Protein AF-A0A526S7B2-F1 (afdb_monomer_lite)

Sequence (114 aa):
MIALAAKKIKPSDVTQDGSFLQYAPHEITRAMVERHPELCYDGKVWDEPYEALDYGDPAINEGTRASIRGKYASLINDAIYLARQDPSDLAASPREELVRAVMSLHLLRPDVET

Structure (mmCIF, N/CA/C/O backbone):
data_AF-A0A526S7B2-F1
#
_entry.id   AF-A0A526S7B2-F1
#
loop_
_atom_site.group_PDB
_atom_site.id
_atom_site.type_symbol
_atom_site.label_atom_id
_atom_site.label_alt_id
_atom_site.label_comp_id
_atom_site.label_asym_id
_atom_site.label_entity_id
_atom_site.label_seq_id
_atom_site.pdbx_PDB_ins_code
_atom_site.Cartn_x
_atom_site.Cartn_y
_atom_site.Cartn_z
_atom_site.occupancy
_atom_site.B_iso_or_equiv
_atom_site.auth_seq_id
_atom_site.auth_comp_id
_atom_site.auth_asym_id
_atom_site.auth_atom_id
_atom_site.pdbx_PDB_model_num
ATOM 1 N N . MET A 1 1 ? -8.082 -4.080 -32.657 1.00 41.59 1 MET A N 1
ATOM 2 C CA . MET A 1 1 ? -9.013 -4.175 -31.511 1.00 41.59 1 MET A CA 1
ATOM 3 C C . MET A 1 1 ? -9.755 -5.499 -31.595 1.00 41.59 1 MET A C 1
ATOM 5 O O . MET A 1 1 ? -10.538 -5.675 -32.518 1.00 41.59 1 MET A O 1
ATOM 9 N N . ILE A 1 2 ? -9.469 -6.447 -30.701 1.00 47.44 2 ILE A N 1
ATOM 10 C CA . ILE A 1 2 ? -10.217 -7.711 -30.622 1.00 47.44 2 ILE A CA 1
ATOM 11 C C . ILE A 1 2 ? -11.505 -7.412 -29.852 1.00 47.44 2 ILE A C 1
ATOM 13 O O . ILE A 1 2 ? -11.454 -6.936 -28.722 1.00 47.44 2 ILE A O 1
ATOM 17 N N . ALA A 1 3 ? -12.658 -7.613 -30.489 1.00 49.88 3 ALA A N 1
ATOM 18 C CA . ALA A 1 3 ? -13.949 -7.240 -29.927 1.00 49.88 3 ALA A CA 1
ATOM 19 C C . ALA A 1 3 ? -14.289 -8.116 -28.708 1.00 49.88 3 ALA A C 1
ATOM 21 O O . ALA A 1 3 ? -14.715 -9.261 -28.851 1.00 49.88 3 ALA A O 1
ATOM 22 N N . LEU A 1 4 ? -14.145 -7.551 -27.505 1.00 53.06 4 LEU A N 1
ATOM 23 C CA . LEU A 1 4 ? -14.564 -8.134 -26.218 1.00 53.06 4 LEU A CA 1
ATOM 24 C C . LEU A 1 4 ? -16.043 -8.580 -26.217 1.00 53.06 4 LEU A C 1
ATOM 26 O O . LEU A 1 4 ? -16.413 -9.509 -25.503 1.00 53.06 4 LEU A O 1
ATOM 30 N N . ALA A 1 5 ? -16.860 -7.999 -27.103 1.00 49.19 5 ALA A N 1
ATOM 31 C CA . ALA A 1 5 ? -18.244 -8.394 -27.361 1.00 49.19 5 ALA A CA 1
ATOM 32 C C . ALA A 1 5 ? -18.403 -9.862 -27.814 1.00 49.19 5 ALA A C 1
ATOM 34 O O . ALA A 1 5 ? -19.406 -10.495 -27.490 1.00 49.19 5 ALA A O 1
ATOM 35 N N . ALA A 1 6 ? -17.411 -10.443 -28.502 1.00 58.81 6 ALA A N 1
ATOM 36 C CA . ALA A 1 6 ? -17.466 -11.838 -28.948 1.00 58.81 6 ALA A CA 1
ATOM 37 C C . ALA A 1 6 ? -17.398 -12.846 -27.783 1.00 58.81 6 ALA A C 1
ATOM 39 O O . ALA A 1 6 ? -17.837 -13.985 -27.930 1.00 58.81 6 ALA A O 1
ATOM 40 N N . LYS A 1 7 ? -16.894 -12.428 -26.610 1.00 57.44 7 LYS A N 1
ATOM 41 C CA . LYS A 1 7 ? -16.786 -13.273 -25.410 1.00 57.44 7 LYS A CA 1
ATOM 42 C C . LYS A 1 7 ? -18.006 -13.205 -24.476 1.00 57.44 7 LYS A C 1
ATOM 44 O O . LYS A 1 7 ? -17.966 -13.825 -23.422 1.00 57.44 7 LYS A O 1
ATOM 49 N N . LYS A 1 8 ? -19.085 -12.488 -24.835 1.00 61.97 8 LYS A N 1
ATOM 50 C CA . LYS A 1 8 ? -20.281 -12.270 -23.979 1.00 61.97 8 LYS A CA 1
ATOM 51 C C . LYS A 1 8 ? -19.978 -11.679 -22.588 1.00 61.97 8 LYS A C 1
ATOM 53 O O . LYS A 1 8 ? -20.805 -11.787 -21.689 1.00 61.97 8 LYS A O 1
ATOM 58 N N . ILE A 1 9 ? -18.824 -11.040 -22.410 1.00 57.47 9 ILE A N 1
ATOM 59 C CA . ILE A 1 9 ? -18.472 -10.365 -21.159 1.00 57.47 9 ILE A CA 1
ATOM 60 C C . ILE A 1 9 ? -19.277 -9.065 -21.113 1.00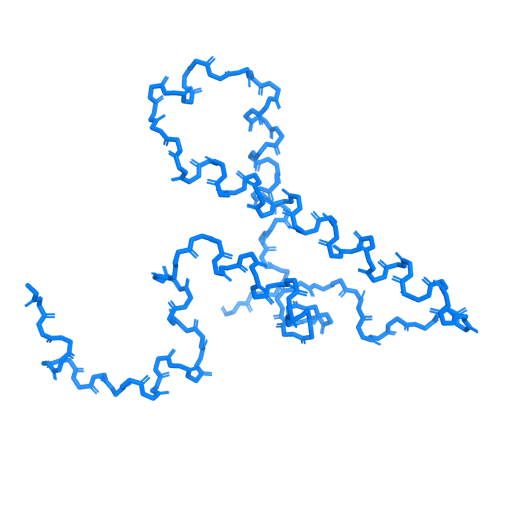 57.47 9 ILE A C 1
ATOM 62 O O . ILE A 1 9 ? -19.066 -8.181 -21.948 1.00 57.47 9 ILE A O 1
ATOM 66 N N . LYS A 1 10 ? -20.232 -8.951 -20.184 1.00 64.25 10 LYS A N 1
ATOM 67 C CA . LYS A 1 10 ? -20.928 -7.680 -19.967 1.00 64.25 10 LYS A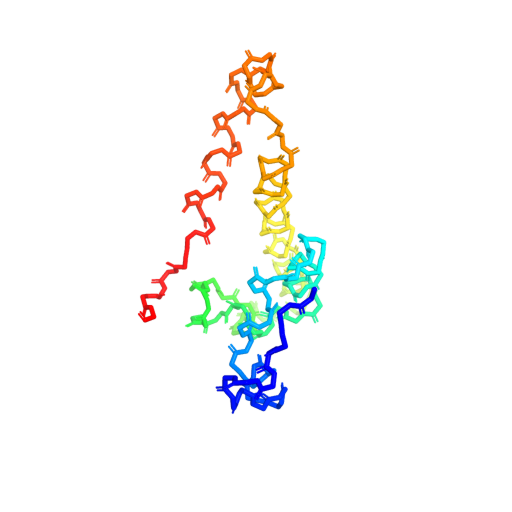 CA 1
ATOM 68 C C . LYS A 1 10 ? -19.985 -6.743 -19.207 1.00 64.25 10 LYS A C 1
ATOM 70 O O . LYS A 1 10 ? -19.396 -7.172 -18.219 1.00 64.25 10 LYS A O 1
ATOM 75 N N . PRO A 1 11 ? -19.857 -5.466 -19.608 1.00 58.88 11 PRO A N 1
ATOM 76 C CA . PRO A 1 11 ? -19.017 -4.501 -18.893 1.00 58.88 11 PRO A CA 1
ATOM 77 C C . PRO A 1 11 ? -19.357 -4.375 -17.401 1.00 58.88 11 PRO A C 1
ATOM 79 O O . PRO A 1 11 ? -18.463 -4.144 -16.597 1.00 58.88 11 PRO A O 1
ATOM 82 N N . SER A 1 12 ? -20.630 -4.584 -17.041 1.00 63.25 12 SER A N 1
ATOM 83 C CA . SER A 1 12 ? -21.118 -4.607 -15.657 1.00 63.25 12 SER A CA 1
ATOM 84 C C . SER A 1 12 ? -20.459 -5.679 -14.795 1.00 63.25 12 SER A C 1
ATOM 86 O O . SER A 1 12 ? -20.235 -5.456 -13.609 1.00 63.25 12 SER A O 1
ATOM 88 N N . ASP A 1 13 ? -20.139 -6.828 -15.384 1.00 62.81 13 ASP A N 1
ATOM 89 C CA . ASP A 1 13 ? -19.693 -8.001 -14.636 1.00 62.81 13 ASP A CA 1
ATOM 90 C C . ASP A 1 13 ? -18.217 -7.828 -14.230 1.00 62.81 13 ASP A C 1
ATOM 92 O O . ASP A 1 13 ? -17.844 -8.141 -13.109 1.00 62.81 13 ASP A O 1
ATOM 96 N N . VAL A 1 14 ? -17.411 -7.193 -15.093 1.00 55.75 14 VAL A N 1
ATOM 97 C CA . VAL A 1 14 ? -15.985 -6.864 -14.856 1.00 55.75 14 VAL A CA 1
ATOM 98 C C . VAL A 1 14 ? -15.812 -5.746 -13.816 1.00 55.75 14 VAL A C 1
ATOM 100 O O . VAL A 1 14 ? -14.774 -5.622 -13.170 1.00 55.75 14 VAL A O 1
ATOM 103 N N . THR A 1 15 ? -16.822 -4.883 -13.664 1.00 62.47 15 THR A N 1
ATOM 104 C CA . THR A 1 15 ? -16.813 -3.819 -12.649 1.00 62.47 15 THR A CA 1
ATOM 105 C C . THR A 1 15 ? -17.230 -4.302 -11.264 1.00 62.47 15 THR A C 1
ATOM 107 O O . THR A 1 15 ? -16.861 -3.667 -10.282 1.00 62.47 15 THR A O 1
ATOM 110 N N . GLN A 1 16 ? -17.993 -5.395 -11.171 1.00 64.50 16 GLN A N 1
ATOM 111 C CA . GLN A 1 16 ? -18.533 -5.882 -9.897 1.00 64.50 16 GLN A CA 1
ATOM 112 C C . GLN A 1 16 ? -17.495 -6.605 -9.040 1.00 64.50 16 GLN A C 1
ATOM 114 O O . GLN A 1 16 ? -17.524 -6.465 -7.822 1.00 64.50 16 GLN A O 1
ATOM 119 N N . ASP A 1 17 ? -16.586 -7.354 -9.660 1.00 68.69 17 ASP A N 1
ATOM 120 C CA . ASP A 1 17 ? -15.546 -8.124 -8.966 1.00 68.69 17 ASP A CA 1
ATOM 121 C C . ASP A 1 17 ? -14.192 -7.396 -8.898 1.00 68.69 17 ASP A C 1
ATOM 123 O O . ASP A 1 17 ? -13.223 -7.918 -8.354 1.00 68.69 17 ASP A O 1
ATOM 127 N N . GLY A 1 18 ? -14.107 -6.187 -9.461 1.00 68.62 18 GLY A N 1
ATOM 128 C CA . GLY A 1 18 ? -12.874 -5.405 -9.491 1.00 68.62 18 GLY A CA 1
ATOM 129 C C . GLY A 1 18 ? -11.821 -5.919 -10.478 1.00 68.62 18 GLY A C 1
ATOM 130 O O . GLY A 1 18 ? -10.727 -5.358 -10.530 1.00 68.62 18 GLY A O 1
ATOM 131 N N . SER A 1 19 ? -12.127 -6.927 -11.304 1.00 73.50 19 SER A N 1
ATOM 132 C CA . SER A 1 19 ? -11.184 -7.507 -12.275 1.00 73.50 19 SER A CA 1
ATOM 133 C C . SER A 1 19 ? -10.652 -6.488 -13.288 1.00 73.50 19 SER A C 1
ATOM 135 O O . SER A 1 19 ? -9.542 -6.642 -13.800 1.00 73.50 19 SER A O 1
ATOM 137 N N . PHE A 1 20 ? -11.375 -5.386 -13.520 1.00 75.81 20 PHE A N 1
ATOM 138 C CA . PHE A 1 20 ? -10.897 -4.267 -14.339 1.00 75.81 20 PHE A CA 1
ATOM 139 C C . PHE A 1 20 ? -9.572 -3.664 -13.838 1.00 75.81 20 PHE A C 1
ATOM 141 O O . PHE A 1 20 ? -8.806 -3.132 -14.644 1.00 75.81 20 PHE A O 1
ATOM 148 N N . LEU A 1 21 ? -9.272 -3.768 -12.537 1.00 76.31 21 LEU A N 1
ATOM 149 C CA . LEU A 1 21 ? -8.032 -3.263 -11.945 1.00 76.31 21 LEU A CA 1
ATOM 150 C C . LEU A 1 21 ? -6.789 -4.006 -12.443 1.00 76.31 21 LEU A C 1
ATOM 152 O O . LEU A 1 21 ? -5.709 -3.425 -12.453 1.00 76.31 21 LEU A O 1
ATOM 156 N N . GLN A 1 22 ? -6.933 -5.242 -12.934 1.00 76.25 22 GLN A N 1
ATOM 157 C CA . GLN A 1 22 ? -5.829 -6.001 -13.539 1.00 76.25 22 GLN A CA 1
ATOM 158 C C . GLN A 1 22 ? -5.294 -5.348 -14.820 1.00 76.25 22 GLN A C 1
ATOM 160 O O . GLN A 1 22 ? -4.154 -5.580 -15.212 1.00 76.25 22 GLN A O 1
ATOM 165 N N . TYR A 1 23 ? -6.123 -4.533 -15.473 1.00 80.25 23 TYR A N 1
ATOM 166 C CA . TYR A 1 23 ? -5.781 -3.800 -16.691 1.00 80.25 23 TYR A CA 1
ATOM 167 C C . TYR A 1 23 ? -5.689 -2.292 -16.453 1.00 80.25 23 TYR A C 1
ATOM 169 O O . TYR A 1 23 ? -5.468 -1.531 -17.398 1.00 80.25 23 TYR A O 1
ATOM 177 N N . ALA A 1 24 ? -5.906 -1.845 -15.215 1.00 81.50 24 ALA A N 1
ATOM 178 C CA . ALA A 1 24 ? -5.854 -0.437 -14.886 1.00 81.50 24 ALA A CA 1
ATOM 179 C C . ALA A 1 24 ? -4.399 0.060 -14.914 1.00 81.50 24 ALA A C 1
ATOM 181 O O . ALA A 1 24 ? -3.481 -0.682 -14.552 1.00 81.50 24 ALA A O 1
ATOM 182 N N . PRO A 1 25 ? -4.168 1.325 -15.312 1.00 87.31 25 PRO A N 1
ATOM 183 C CA . PRO A 1 25 ? -2.876 1.961 -15.122 1.00 87.31 25 PRO A CA 1
ATOM 184 C C . PRO A 1 25 ? -2.437 1.865 -13.661 1.00 87.31 25 PRO A C 1
ATOM 186 O O . PRO A 1 25 ? -3.250 1.996 -12.744 1.00 87.31 25 PRO A O 1
ATOM 189 N N . HIS A 1 26 ? -1.144 1.666 -13.446 1.00 87.69 26 HIS A N 1
ATOM 190 C CA . HIS A 1 26 ? -0.546 1.485 -12.127 1.00 87.69 26 HIS A CA 1
ATOM 191 C C . HIS A 1 26 ? -0.939 2.571 -11.106 1.00 87.69 26 HIS A C 1
ATOM 193 O O . HIS A 1 26 ? -1.128 2.299 -9.921 1.00 87.69 26 HIS A O 1
ATOM 199 N N . GLU A 1 27 ? -1.116 3.806 -11.566 1.00 84.38 27 GLU A N 1
ATOM 200 C CA . GLU A 1 27 ? -1.506 4.960 -10.758 1.00 84.38 27 GLU A CA 1
ATOM 201 C C . GLU A 1 27 ? -2.939 4.835 -10.232 1.00 84.38 27 GLU A C 1
ATOM 203 O O . GLU A 1 27 ? -3.238 5.308 -9.136 1.00 84.38 27 GLU A O 1
ATOM 208 N N . ILE A 1 28 ? -3.820 4.175 -10.988 1.00 86.94 28 ILE A N 1
ATOM 209 C CA . ILE A 1 28 ? -5.198 3.903 -10.572 1.00 86.94 28 ILE A CA 1
ATOM 210 C C . ILE A 1 28 ? -5.211 2.881 -9.438 1.00 86.94 28 ILE A C 1
ATOM 212 O O . ILE A 1 28 ? -5.942 3.074 -8.470 1.00 86.94 28 ILE A O 1
ATOM 216 N N . THR A 1 29 ? -4.367 1.848 -9.504 1.00 82.50 29 THR A N 1
ATOM 217 C CA . THR A 1 29 ? -4.235 0.857 -8.425 1.00 82.50 29 THR A CA 1
ATOM 218 C C . THR A 1 29 ? -3.819 1.523 -7.118 1.00 82.50 29 THR A C 1
ATOM 220 O O . THR A 1 29 ? -4.429 1.286 -6.079 1.00 82.50 29 THR A O 1
ATOM 223 N N . ARG A 1 30 ? -2.836 2.429 -7.170 1.00 88.81 30 ARG A N 1
ATOM 224 C CA . ARG A 1 30 ? -2.433 3.214 -5.997 1.00 88.81 30 ARG A CA 1
ATOM 225 C C . ARG A 1 30 ? -3.567 4.105 -5.485 1.00 88.81 30 ARG A C 1
ATOM 227 O O . ARG A 1 30 ? -3.842 4.116 -4.288 1.00 88.81 30 ARG A O 1
ATOM 234 N N . ALA A 1 31 ? -4.229 4.837 -6.381 1.00 89.69 31 ALA A N 1
ATOM 235 C 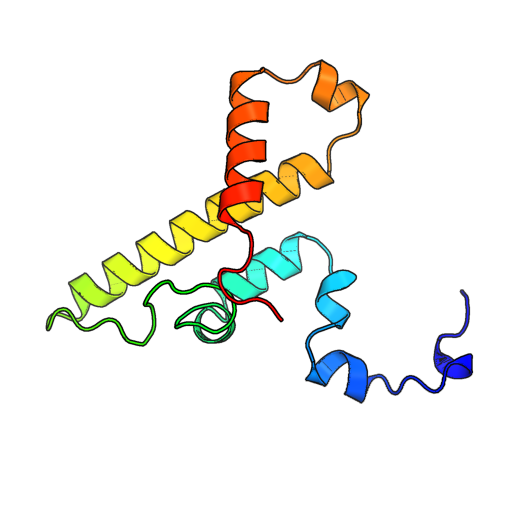CA . ALA A 1 31 ? -5.319 5.732 -6.006 1.00 89.69 31 ALA A CA 1
ATOM 236 C C . ALA A 1 31 ? -6.497 4.983 -5.365 1.00 89.69 31 ALA A C 1
ATOM 238 O O . ALA A 1 31 ? -7.178 5.553 -4.518 1.00 89.69 31 ALA A O 1
ATOM 239 N N . MET A 1 32 ? -6.733 3.726 -5.749 1.00 87.31 32 MET A N 1
ATOM 240 C CA . MET A 1 32 ? -7.769 2.884 -5.153 1.00 87.31 32 MET A CA 1
ATOM 241 C C . MET A 1 32 ? -7.479 2.618 -3.673 1.00 87.31 32 MET A C 1
ATOM 243 O O . MET A 1 32 ? -8.332 2.909 -2.846 1.00 87.31 32 MET A O 1
ATOM 247 N N . VAL A 1 33 ? -6.260 2.200 -3.324 1.00 88.44 33 VAL A N 1
ATOM 248 C CA . VAL A 1 33 ? -5.877 1.944 -1.921 1.00 88.44 33 VAL A CA 1
ATOM 249 C C . VAL A 1 33 ? -5.897 3.224 -1.078 1.00 88.44 33 VAL A C 1
ATOM 251 O O . VAL A 1 33 ? -6.290 3.203 0.085 1.00 88.44 33 VAL A O 1
ATOM 254 N N . GLU A 1 34 ? -5.506 4.363 -1.657 1.00 90.81 34 GLU A N 1
ATOM 255 C CA . GLU A 1 34 ? -5.510 5.650 -0.949 1.00 90.81 34 GLU A CA 1
ATOM 256 C C . GLU A 1 34 ? -6.924 6.210 -0.719 1.00 90.81 34 GLU A C 1
ATOM 258 O O . GLU A 1 34 ? -7.171 6.826 0.318 1.00 90.81 34 GLU A O 1
ATOM 263 N N . ARG A 1 35 ? -7.837 6.042 -1.686 1.00 91.38 35 ARG A N 1
ATOM 264 C CA . ARG A 1 35 ? -9.193 6.625 -1.648 1.00 91.38 35 ARG A CA 1
ATOM 265 C C . ARG A 1 35 ? -10.248 5.693 -1.073 1.00 91.38 35 ARG A C 1
ATOM 267 O O . ARG A 1 35 ? -11.247 6.193 -0.568 1.00 91.38 35 ARG A O 1
ATOM 274 N N . HIS A 1 36 ? -10.025 4.389 -1.186 1.00 91.44 36 HIS A N 1
ATOM 275 C CA . HIS A 1 36 ? -10.932 3.337 -0.741 1.00 91.44 36 HIS A CA 1
ATOM 276 C C . HIS A 1 36 ? -10.228 2.319 0.174 1.00 91.44 36 HIS A C 1
ATOM 278 O O . HIS A 1 36 ? -10.268 1.113 -0.095 1.00 91.44 36 HIS A O 1
ATOM 284 N N . PRO A 1 37 ? -9.550 2.771 1.248 1.00 92.19 37 PRO A N 1
ATOM 285 C CA . PRO A 1 37 ? -8.839 1.882 2.167 1.00 92.19 37 PRO A CA 1
ATOM 286 C C . PRO A 1 37 ? -9.768 0.840 2.813 1.00 92.19 37 PRO A C 1
ATOM 288 O O . PRO A 1 37 ? -9.344 -0.282 3.092 1.00 92.19 37 PRO A O 1
ATOM 291 N N . GLU A 1 38 ? -11.055 1.157 2.964 1.00 89.25 38 GLU A N 1
ATOM 292 C CA . GLU A 1 38 ? -12.087 0.254 3.467 1.00 89.25 38 GLU A CA 1
ATOM 293 C C . GLU A 1 38 ? -12.271 -0.998 2.607 1.00 89.25 38 GLU A C 1
ATOM 295 O O . GLU A 1 38 ? -12.826 -1.977 3.092 1.00 89.25 38 GLU A O 1
ATOM 300 N N . LEU A 1 39 ? -11.836 -1.001 1.345 1.00 89.50 39 LEU A N 1
ATOM 301 C CA . LEU A 1 39 ? -11.913 -2.170 0.465 1.00 89.50 39 LEU A CA 1
ATOM 302 C C . LEU A 1 39 ? -10.657 -3.046 0.530 1.00 89.50 39 LEU A C 1
ATOM 304 O O . LEU A 1 39 ? -10.681 -4.180 0.056 1.00 89.50 39 LEU A O 1
ATOM 308 N N . CYS A 1 40 ? -9.573 -2.541 1.116 1.00 90.56 40 CYS A N 1
ATOM 309 C CA . CYS A 1 40 ? -8.271 -3.201 1.116 1.00 90.56 40 CYS A CA 1
ATOM 310 C C . CYS A 1 40 ? -7.924 -3.835 2.466 1.00 90.56 40 CYS A C 1
ATOM 312 O O . CYS A 1 40 ? -7.334 -4.912 2.509 1.00 90.56 40 CYS A O 1
ATOM 314 N N . TYR A 1 41 ? -8.287 -3.173 3.558 1.00 94.06 41 TYR A N 1
ATOM 315 C CA . TYR A 1 41 ? -7.890 -3.550 4.913 1.00 94.06 41 TYR A CA 1
ATOM 316 C C . TYR A 1 41 ? -8.984 -4.319 5.661 1.00 94.06 41 TYR A C 1
ATOM 318 O O . TYR A 1 41 ? -10.052 -4.615 5.107 1.00 94.06 41 TYR A O 1
ATOM 326 N N . ASP A 1 42 ? -8.707 -4.631 6.929 1.00 93.88 42 ASP A N 1
ATOM 327 C CA . ASP A 1 42 ? -9.600 -5.368 7.824 1.00 93.88 42 ASP A CA 1
ATOM 328 C C . ASP A 1 42 ? -9.946 -6.766 7.275 1.00 93.88 42 ASP A C 1
ATOM 330 O O . ASP A 1 42 ? -11.112 -7.160 7.207 1.00 93.88 42 ASP A O 1
ATOM 334 N N . GLY A 1 43 ? -8.923 -7.494 6.813 1.00 89.75 43 GLY A N 1
ATOM 335 C CA . GLY A 1 43 ? -9.045 -8.884 6.366 1.00 89.75 43 GLY A CA 1
ATOM 336 C C . GLY A 1 43 ? -9.667 -9.062 4.978 1.00 89.75 43 GLY A C 1
ATOM 337 O O . GLY A 1 43 ? -10.051 -10.174 4.624 1.00 89.75 43 GLY A O 1
ATOM 338 N N . LYS A 1 44 ? -9.795 -7.990 4.182 1.00 89.62 44 LYS A N 1
ATOM 339 C CA . LYS A 1 44 ? -10.286 -8.077 2.792 1.00 89.62 44 LYS A CA 1
ATOM 340 C C . LYS A 1 44 ? -9.187 -8.492 1.820 1.00 89.62 44 LYS A C 1
ATOM 342 O O . LYS A 1 44 ? -9.301 -9.521 1.165 1.00 89.62 44 LYS A O 1
ATOM 347 N N . VAL A 1 45 ? -8.138 -7.675 1.718 1.00 89.44 45 VAL A N 1
ATOM 348 C CA . VAL A 1 45 ? -6.930 -7.974 0.930 1.00 89.44 45 VAL A CA 1
ATOM 349 C C . VAL A 1 45 ? -5.746 -8.173 1.869 1.00 89.44 45 VAL A C 1
ATOM 351 O O . VAL A 1 45 ? -5.007 -9.148 1.741 1.00 89.44 45 VAL A O 1
ATOM 354 N N . TRP A 1 46 ? -5.603 -7.262 2.832 1.00 93.56 46 TRP A N 1
ATOM 355 C CA . TRP A 1 46 ? -4.590 -7.312 3.879 1.00 93.56 46 TRP A CA 1
ATOM 356 C C . TRP A 1 46 ? -5.243 -7.402 5.254 1.00 93.56 46 TRP A C 1
ATOM 358 O O . TRP A 1 46 ? -6.234 -6.716 5.528 1.00 93.56 46 TRP A O 1
ATOM 368 N N . ASP A 1 47 ? -4.653 -8.211 6.129 1.00 92.56 47 ASP A N 1
ATOM 369 C CA . ASP A 1 47 ? -5.091 -8.387 7.519 1.00 92.56 47 ASP A CA 1
ATOM 370 C C . ASP A 1 47 ? -4.475 -7.318 8.441 1.00 92.56 47 ASP A C 1
ATOM 372 O O . ASP A 1 47 ? -3.993 -7.578 9.540 1.00 92.56 47 ASP A O 1
ATOM 376 N N . GLU A 1 48 ? -4.444 -6.076 7.955 1.00 94.12 48 GLU A N 1
ATOM 377 C CA . GLU A 1 48 ? -4.017 -4.908 8.722 1.00 94.12 48 GLU A CA 1
ATOM 378 C C . GLU A 1 48 ? -5.277 -4.188 9.241 1.00 94.12 48 GLU A C 1
ATOM 380 O O . GLU A 1 48 ? -6.149 -3.845 8.431 1.00 94.12 48 GLU A O 1
ATOM 385 N N . PRO A 1 49 ? -5.409 -3.947 10.559 1.00 94.12 49 PRO A N 1
ATOM 386 C CA . PRO A 1 49 ? -6.552 -3.225 11.112 1.00 94.12 49 PRO A CA 1
ATOM 387 C C . PRO A 1 49 ? -6.593 -1.776 10.624 1.00 94.12 49 PRO A C 1
ATOM 389 O O . PRO A 1 49 ? -5.599 -1.058 10.724 1.00 94.12 49 PRO A O 1
ATOM 392 N N . TYR A 1 50 ? -7.751 -1.311 10.157 1.00 95.31 50 TYR A N 1
ATOM 393 C CA . TYR A 1 50 ? -7.909 0.049 9.645 1.00 95.31 50 TYR A CA 1
ATOM 394 C C . TYR A 1 50 ? -9.201 0.722 10.121 1.00 95.31 50 TYR A C 1
ATOM 396 O O . TYR A 1 50 ? -9.142 1.664 10.922 1.00 95.31 50 TYR A O 1
ATOM 404 N N . GLU A 1 51 ? -10.374 0.250 9.688 1.00 94.81 51 GLU A N 1
ATOM 405 C CA . GLU A 1 51 ? -11.651 0.747 10.215 1.00 94.81 51 GLU A CA 1
ATOM 406 C C . GLU A 1 51 ? -11.896 0.207 11.624 1.00 94.81 51 GLU A C 1
ATOM 408 O O . GLU A 1 51 ? -12.409 0.933 12.475 1.00 94.81 51 GLU A O 1
ATOM 413 N N . ALA A 1 52 ? -11.446 -1.022 11.899 1.00 92.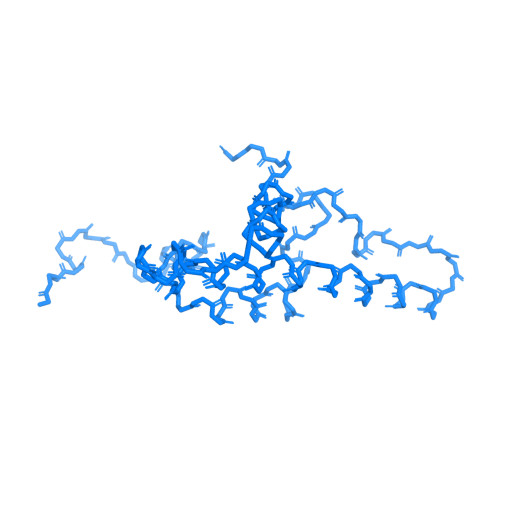62 52 ALA A N 1
ATOM 414 C CA . ALA A 1 52 ? -11.559 -1.655 13.211 1.00 92.62 52 ALA A CA 1
ATOM 415 C C . ALA A 1 52 ? -10.645 -1.039 14.291 1.00 92.62 52 ALA A C 1
ATOM 417 O O . ALA A 1 52 ? -10.726 -1.437 15.453 1.00 92.62 52 ALA A O 1
ATOM 418 N N . LEU A 1 53 ? -9.769 -0.090 13.933 1.00 93.56 53 LEU A N 1
ATOM 419 C CA . LEU A 1 53 ? -8.886 0.586 14.885 1.00 93.56 53 LEU A CA 1
ATOM 420 C C . LEU A 1 53 ? -9.675 1.424 15.892 1.00 93.56 53 LEU A C 1
ATOM 422 O O . LEU A 1 53 ? -10.365 2.375 15.520 1.00 93.56 53 LEU A O 1
ATOM 426 N N . ASP A 1 54 ? -9.466 1.129 17.173 1.00 94.62 54 ASP A N 1
ATOM 427 C CA . ASP A 1 54 ? -9.958 1.941 18.278 1.00 94.62 54 ASP A CA 1
ATOM 428 C C . ASP A 1 54 ? -8.944 1.994 19.431 1.00 94.62 54 ASP A C 1
ATOM 430 O O . ASP A 1 54 ? -8.837 1.079 20.247 1.00 94.62 54 ASP A O 1
ATOM 434 N N . TYR A 1 55 ? -8.188 3.091 19.499 1.00 94.19 55 TYR A N 1
ATOM 435 C CA . TYR A 1 55 ? -7.295 3.414 20.614 1.00 94.19 55 TYR A CA 1
ATOM 436 C C . TYR A 1 55 ? -7.958 4.309 21.674 1.00 94.19 55 TYR A C 1
ATOM 438 O O . TYR A 1 55 ? -7.276 4.790 22.579 1.00 94.19 55 TYR A O 1
ATOM 446 N N . GLY A 1 56 ? -9.265 4.581 21.571 1.00 95.06 56 GLY A N 1
ATOM 447 C CA . GLY A 1 56 ? -9.982 5.489 22.472 1.00 95.06 56 GLY A CA 1
ATOM 448 C C . GLY A 1 56 ? -9.673 6.980 22.270 1.00 95.06 56 GLY A C 1
ATOM 449 O O . GLY A 1 56 ? -10.229 7.816 22.980 1.00 95.06 56 GLY A O 1
ATOM 450 N N . ASP A 1 57 ? -8.824 7.327 21.298 1.00 96.44 57 ASP A N 1
ATOM 451 C CA . ASP A 1 57 ? -8.497 8.701 20.914 1.00 96.44 57 ASP A CA 1
ATOM 452 C C . ASP A 1 57 ? -8.588 8.858 19.381 1.00 96.44 57 ASP A C 1
ATOM 454 O O . ASP A 1 57 ? -7.807 8.238 18.647 1.00 96.44 57 ASP A O 1
ATOM 458 N N . PRO A 1 58 ? -9.503 9.705 18.866 1.00 94.94 58 PRO A N 1
ATOM 459 C CA . PRO A 1 58 ? -9.653 9.939 17.431 1.00 94.94 58 PRO A CA 1
ATOM 460 C C . PRO A 1 58 ? -8.378 10.426 16.728 1.00 94.94 58 PRO A C 1
ATOM 462 O O . PRO A 1 58 ? -8.156 10.080 15.567 1.00 94.94 58 PRO A O 1
ATOM 465 N N . ALA A 1 59 ? -7.534 11.214 17.400 1.00 96.00 59 ALA A N 1
ATOM 466 C CA . ALA A 1 59 ? -6.299 11.729 16.815 1.00 96.00 59 ALA A CA 1
ATOM 467 C C . ALA A 1 59 ? -5.255 10.616 16.642 1.00 96.00 59 ALA A C 1
ATOM 469 O O . ALA A 1 59 ? -4.566 10.562 15.621 1.00 96.00 59 ALA A O 1
ATOM 470 N N . ILE A 1 60 ? -5.175 9.696 17.608 1.00 96.69 60 ILE A N 1
ATOM 471 C CA . ILE A 1 60 ? -4.305 8.515 17.527 1.00 96.69 60 ILE A CA 1
ATOM 472 C C . ILE A 1 60 ? -4.812 7.552 16.447 1.00 96.69 60 ILE A C 1
ATOM 474 O O . ILE A 1 60 ? -4.010 7.030 15.665 1.00 96.69 60 ILE A O 1
ATOM 478 N N . ASN A 1 61 ? -6.132 7.360 16.352 1.00 95.62 61 ASN A N 1
ATOM 479 C CA . ASN A 1 61 ? -6.747 6.528 15.317 1.00 95.62 61 ASN A CA 1
ATOM 480 C C . ASN A 1 61 ? -6.412 7.061 13.916 1.00 95.62 61 ASN A C 1
ATOM 482 O O . ASN A 1 61 ? -5.907 6.311 13.080 1.00 95.62 61 ASN A O 1
ATOM 486 N N . GLU A 1 62 ? -6.610 8.360 13.663 1.00 96.25 62 GLU A N 1
ATOM 487 C CA . GLU A 1 62 ? -6.300 8.942 12.352 1.00 96.25 62 GLU A CA 1
ATOM 488 C C . GLU A 1 62 ? -4.795 8.936 12.049 1.00 96.25 62 GLU A C 1
ATOM 490 O O . GLU A 1 62 ? -4.397 8.629 10.926 1.00 96.25 62 GLU A O 1
ATOM 495 N N . GLY A 1 63 ? -3.939 9.197 13.042 1.00 97.25 63 GLY A N 1
ATOM 496 C CA . GLY A 1 63 ? -2.485 9.110 12.873 1.00 97.25 63 GLY A CA 1
ATOM 497 C C . GLY A 1 63 ? -2.015 7.700 12.498 1.00 97.25 63 GLY A C 1
ATOM 498 O O . GLY A 1 63 ? -1.169 7.529 11.612 1.00 97.25 63 GLY A O 1
ATOM 499 N N . THR A 1 64 ? -2.607 6.680 13.119 1.00 97.06 64 THR A N 1
ATOM 500 C CA . THR A 1 64 ? -2.327 5.276 12.794 1.00 97.06 64 THR A CA 1
ATOM 501 C C . THR A 1 64 ? -2.820 4.930 11.391 1.00 97.06 64 THR A C 1
ATOM 503 O O . THR A 1 64 ? -2.047 4.408 10.586 1.00 97.06 64 THR A O 1
ATOM 506 N N . ARG A 1 65 ? -4.055 5.308 11.038 1.00 96.44 65 ARG A N 1
ATOM 507 C CA . ARG A 1 65 ? -4.609 5.108 9.687 1.00 96.44 65 ARG A CA 1
ATOM 508 C C . ARG A 1 65 ? -3.758 5.782 8.615 1.00 96.44 65 ARG A C 1
ATOM 510 O O . ARG A 1 65 ? -3.455 5.169 7.594 1.00 96.44 65 ARG A O 1
ATOM 517 N N . ALA A 1 66 ? -3.305 7.012 8.852 1.00 96.00 66 ALA A N 1
ATOM 518 C CA . ALA A 1 66 ? -2.406 7.719 7.944 1.00 96.00 66 ALA A CA 1
ATOM 519 C C . ALA A 1 66 ? -1.064 6.990 7.770 1.00 96.00 66 ALA A C 1
ATOM 521 O O . ALA A 1 66 ? -0.558 6.894 6.651 1.00 96.00 66 ALA A O 1
ATOM 522 N N . SER A 1 67 ? -0.520 6.430 8.852 1.00 96.00 67 SER A N 1
ATOM 523 C CA . SER A 1 67 ? 0.721 5.649 8.819 1.00 96.00 67 SER A CA 1
ATOM 524 C C . SER A 1 67 ? 0.561 4.350 8.024 1.00 96.00 67 SER A C 1
ATOM 526 O O . SER A 1 67 ? 1.428 4.024 7.212 1.00 96.00 67 SER A O 1
ATOM 528 N N . ILE A 1 68 ? -0.568 3.651 8.182 1.00 95.69 68 ILE A N 1
ATOM 529 C CA . ILE A 1 68 ? -0.907 2.455 7.396 1.00 95.69 68 ILE A CA 1
ATOM 530 C C . ILE A 1 68 ? -1.016 2.809 5.911 1.00 95.69 68 ILE A C 1
ATOM 532 O O . ILE A 1 68 ? -0.329 2.202 5.088 1.00 95.69 68 ILE A O 1
ATOM 536 N N . ARG A 1 69 ? -1.789 3.848 5.557 1.00 94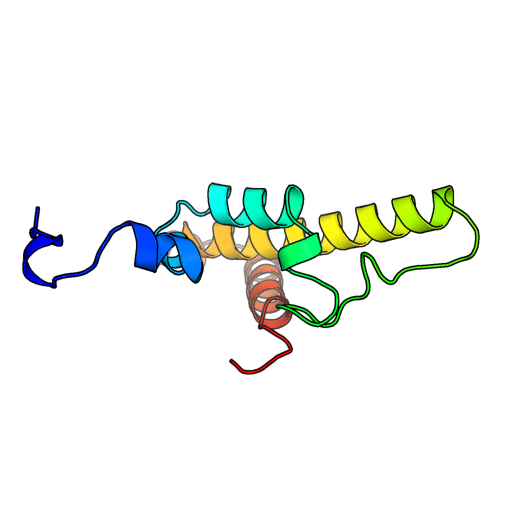.94 69 ARG A N 1
ATOM 537 C CA . ARG A 1 69 ? -1.887 4.315 4.162 1.00 94.94 69 ARG A CA 1
ATOM 538 C C . ARG A 1 69 ? -0.508 4.655 3.593 1.00 94.94 69 ARG A C 1
ATOM 540 O O . ARG A 1 69 ? -0.187 4.248 2.481 1.00 94.94 69 ARG A O 1
ATOM 547 N N . GLY A 1 70 ? 0.330 5.350 4.365 1.00 94.62 70 GLY A N 1
ATOM 548 C CA . GLY A 1 70 ? 1.693 5.712 3.968 1.00 94.62 70 GLY A CA 1
ATOM 549 C C . GLY A 1 70 ? 2.599 4.501 3.725 1.00 94.62 70 GLY A C 1
ATOM 550 O O . GLY A 1 70 ? 3.299 4.458 2.710 1.00 94.62 70 GLY A O 1
ATOM 551 N N . LYS A 1 71 ? 2.547 3.495 4.610 1.00 95.19 71 LYS A N 1
ATOM 552 C CA . LYS A 1 71 ? 3.258 2.214 4.456 1.00 95.19 71 LYS A CA 1
ATOM 553 C C . LYS A 1 71 ? 2.886 1.566 3.125 1.00 95.19 71 LYS A C 1
ATOM 555 O O . LYS A 1 71 ? 3.759 1.377 2.283 1.00 95.19 71 LYS A O 1
ATOM 560 N N . TYR A 1 72 ? 1.604 1.284 2.901 1.00 95.12 72 TYR A N 1
ATOM 561 C CA . TYR A 1 72 ? 1.156 0.581 1.695 1.00 95.12 72 TYR A CA 1
ATOM 562 C C . TYR A 1 72 ? 1.357 1.400 0.417 1.00 95.12 72 TYR A C 1
ATOM 564 O O . TYR A 1 72 ? 1.769 0.840 -0.595 1.00 95.12 72 TYR A O 1
ATOM 572 N N . ALA A 1 73 ? 1.175 2.723 0.457 1.00 93.88 73 ALA A N 1
ATOM 573 C CA . ALA A 1 73 ? 1.491 3.586 -0.679 1.00 93.88 73 ALA A CA 1
ATOM 574 C C . ALA A 1 73 ? 2.976 3.495 -1.072 1.00 93.88 73 ALA A C 1
ATOM 576 O O . ALA A 1 73 ? 3.289 3.435 -2.260 1.00 93.88 73 ALA A O 1
ATOM 577 N N . SER A 1 74 ? 3.890 3.438 -0.096 1.00 94.94 74 SER A N 1
ATOM 578 C CA . SER A 1 74 ? 5.324 3.241 -0.348 1.00 94.94 74 SER A CA 1
ATOM 579 C C . SER A 1 74 ? 5.605 1.889 -1.011 1.00 94.94 74 SER A C 1
ATOM 581 O O . SER A 1 74 ? 6.281 1.835 -2.038 1.00 94.94 74 SER A O 1
ATOM 583 N N . LEU A 1 75 ? 5.011 0.808 -0.489 1.00 95.69 75 LEU A N 1
ATOM 584 C CA . LEU A 1 75 ? 5.170 -0.528 -1.067 1.00 95.69 75 LEU A CA 1
ATOM 585 C C . LEU A 1 75 ? 4.643 -0.586 -2.511 1.00 95.69 75 LEU A C 1
ATOM 587 O O . LEU A 1 75 ? 5.289 -1.148 -3.394 1.00 95.69 75 LEU A O 1
ATOM 591 N N . ILE A 1 76 ? 3.480 0.022 -2.767 1.00 94.31 76 ILE A N 1
ATOM 592 C CA . ILE A 1 76 ? 2.881 0.085 -4.105 1.00 94.31 76 ILE A CA 1
ATOM 593 C C . ILE A 1 76 ? 3.766 0.905 -5.040 1.00 94.31 76 ILE A C 1
ATOM 595 O O . ILE A 1 76 ? 3.996 0.482 -6.166 1.00 94.31 76 ILE A O 1
ATOM 599 N N . ASN A 1 77 ? 4.312 2.039 -4.596 1.00 95.00 77 ASN A N 1
ATOM 600 C CA . ASN A 1 77 ? 5.225 2.831 -5.422 1.00 95.00 77 ASN A CA 1
ATOM 601 C C . ASN A 1 77 ? 6.451 2.018 -5.863 1.00 95.00 77 ASN A C 1
ATOM 603 O O . ASN A 1 77 ? 6.867 2.149 -7.011 1.00 95.00 77 ASN A O 1
ATOM 607 N N . ASP A 1 78 ? 6.981 1.144 -5.008 1.00 96.00 78 ASP A N 1
ATOM 608 C CA . ASP A 1 78 ? 8.066 0.232 -5.383 1.00 96.00 78 ASP A CA 1
ATOM 609 C C . ASP A 1 78 ? 7.638 -0.819 -6.407 1.00 96.00 78 ASP A C 1
ATOM 611 O O . ASP A 1 78 ? 8.371 -1.099 -7.357 1.00 96.00 78 ASP A O 1
ATOM 615 N N . ALA A 1 79 ? 6.437 -1.379 -6.250 1.00 93.81 79 ALA A N 1
ATOM 616 C CA . ALA A 1 79 ? 5.878 -2.305 -7.227 1.00 93.81 79 ALA A CA 1
ATOM 617 C C . ALA A 1 79 ? 5.700 -1.632 -8.598 1.00 93.81 79 ALA A C 1
ATOM 619 O O . ALA A 1 79 ? 6.061 -2.204 -9.625 1.00 93.81 79 ALA A O 1
ATOM 620 N N . ILE A 1 80 ? 5.199 -0.393 -8.611 1.00 93.44 80 ILE A N 1
ATOM 621 C CA . ILE A 1 80 ? 5.039 0.420 -9.822 1.00 93.44 80 ILE A CA 1
ATOM 622 C C . ILE A 1 80 ? 6.398 0.769 -10.428 1.00 93.44 80 ILE A C 1
ATOM 624 O O . ILE A 1 80 ? 6.551 0.711 -11.647 1.00 93.44 80 ILE A O 1
ATOM 628 N N . TYR A 1 81 ? 7.381 1.130 -9.598 1.00 93.50 81 TYR A N 1
ATOM 629 C CA . TYR A 1 81 ? 8.748 1.383 -10.043 1.00 93.50 81 TYR A CA 1
ATOM 630 C C . TYR A 1 81 ? 9.283 0.177 -10.812 1.00 93.50 81 TYR A C 1
ATOM 632 O O . TYR A 1 81 ? 9.661 0.345 -11.970 1.00 93.50 81 TYR A O 1
ATOM 640 N N . LEU A 1 82 ? 9.226 -1.021 -10.216 1.00 93.19 82 LEU A N 1
ATOM 641 C CA . LEU A 1 82 ? 9.693 -2.259 -10.845 1.00 93.19 82 LEU A CA 1
ATOM 642 C C . LEU A 1 82 ? 8.929 -2.581 -12.130 1.00 93.19 82 LEU A C 1
ATOM 644 O O . LEU A 1 82 ? 9.547 -2.954 -13.121 1.00 93.19 82 LEU A O 1
ATOM 648 N N . ALA A 1 83 ? 7.605 -2.411 -12.132 1.00 91.44 83 ALA A N 1
ATOM 649 C CA . ALA A 1 83 ? 6.763 -2.715 -13.288 1.00 91.44 83 ALA A CA 1
ATOM 650 C C . ALA A 1 83 ? 7.036 -1.814 -14.504 1.00 91.44 83 ALA A C 1
ATOM 652 O O . ALA A 1 83 ? 6.721 -2.193 -15.630 1.00 91.44 83 ALA A O 1
ATOM 653 N N . ARG A 1 84 ? 7.606 -0.623 -14.286 1.00 91.44 84 ARG A N 1
ATOM 654 C CA . ARG A 1 84 ? 7.936 0.340 -15.345 1.00 91.44 84 ARG A CA 1
ATOM 655 C C . ARG A 1 84 ? 9.363 0.230 -15.875 1.00 91.44 84 ARG A C 1
ATOM 657 O O . ARG A 1 84 ? 9.648 0.880 -16.875 1.00 91.44 84 ARG A O 1
ATOM 664 N N . GLN A 1 85 ? 10.253 -0.493 -15.198 1.00 90.69 85 GLN A N 1
ATOM 665 C CA . GLN A 1 85 ? 11.643 -0.589 -15.641 1.00 90.69 85 GLN A CA 1
ATOM 666 C C . GLN A 1 85 ? 11.795 -1.605 -16.770 1.00 90.69 85 GLN A C 1
ATOM 668 O O . GLN A 1 85 ? 11.238 -2.704 -16.708 1.00 90.69 85 GLN A O 1
ATOM 673 N N . ASP A 1 86 ? 12.647 -1.280 -17.738 1.00 92.31 86 ASP A N 1
ATOM 674 C CA . ASP A 1 86 ? 13.152 -2.270 -18.679 1.00 92.31 86 ASP A CA 1
ATOM 675 C C . ASP A 1 86 ? 14.279 -3.107 -18.037 1.00 92.31 86 ASP A C 1
ATOM 677 O O . ASP A 1 86 ? 14.965 -2.653 -17.112 1.00 92.31 86 ASP A O 1
ATOM 681 N N . PRO A 1 87 ? 14.545 -4.335 -18.528 1.00 88.94 87 PRO A N 1
ATOM 682 C CA . PRO A 1 87 ? 15.597 -5.190 -17.973 1.00 88.94 87 PRO A CA 1
ATOM 683 C C . PRO A 1 87 ? 16.994 -4.550 -17.960 1.00 88.94 87 PRO A C 1
ATOM 685 O O . PRO A 1 87 ? 17.796 -4.847 -17.075 1.00 88.94 87 PRO A O 1
ATOM 688 N N . SER A 1 88 ? 17.296 -3.678 -18.928 1.00 92.69 88 SER A N 1
ATOM 689 C CA . SER A 1 88 ? 18.561 -2.935 -18.980 1.00 92.69 88 SER A CA 1
ATOM 690 C C . SER A 1 88 ? 18.683 -1.905 -17.863 1.00 92.69 88 SER A C 1
ATOM 692 O O . SER A 1 88 ? 19.772 -1.737 -17.318 1.00 92.69 88 SER A O 1
ATOM 694 N N . ASP A 1 89 ? 17.577 -1.256 -17.503 1.00 91.62 89 ASP A N 1
ATOM 695 C CA . ASP A 1 89 ? 17.556 -0.238 -16.455 1.00 91.62 89 ASP A CA 1
ATOM 696 C C . ASP A 1 89 ? 17.712 -0.904 -15.090 1.00 91.62 89 ASP A C 1
ATOM 698 O O . ASP A 1 89 ? 18.562 -0.506 -14.296 1.00 91.62 89 ASP A O 1
ATOM 702 N N . LEU A 1 90 ? 17.007 -2.022 -14.872 1.00 90.69 90 LEU A N 1
ATOM 703 C CA . LEU A 1 90 ? 17.165 -2.838 -13.666 1.00 90.69 90 LEU A CA 1
ATOM 704 C C . LEU A 1 90 ? 18.598 -3.348 -13.487 1.00 90.69 90 LEU A C 1
ATOM 706 O O . LEU A 1 90 ? 19.076 -3.430 -12.360 1.00 90.69 90 LEU A O 1
ATOM 710 N N . ALA A 1 91 ? 19.299 -3.683 -14.573 1.00 91.00 91 ALA A N 1
ATOM 711 C CA . ALA A 1 91 ? 20.693 -4.121 -14.498 1.00 91.00 91 ALA A CA 1
ATOM 712 C C . ALA A 1 91 ? 21.656 -2.995 -14.074 1.00 91.00 91 ALA A C 1
ATOM 714 O O . ALA A 1 91 ? 22.724 -3.283 -13.530 1.00 91.00 91 ALA A O 1
ATOM 715 N N . ALA A 1 92 ? 21.290 -1.734 -14.318 1.00 92.56 92 ALA A N 1
ATOM 716 C CA . ALA A 1 92 ? 22.061 -0.558 -13.923 1.00 92.56 92 ALA A CA 1
ATOM 717 C C . ALA A 1 92 ? 21.659 -0.003 -12.542 1.00 92.56 92 ALA A C 1
ATOM 719 O O . ALA A 1 92 ? 22.422 0.768 -11.953 1.00 92.56 92 ALA A O 1
ATOM 720 N N . SER A 1 93 ? 20.492 -0.387 -12.013 1.00 92.88 93 SER A N 1
ATOM 721 C CA . SER A 1 93 ? 19.991 0.083 -10.721 1.00 92.88 93 SER A CA 1
ATOM 722 C C . SER A 1 93 ? 20.854 -0.374 -9.533 1.00 92.88 93 SER A C 1
ATOM 724 O O . SER A 1 93 ? 21.363 -1.502 -9.511 1.00 92.88 93 SER A O 1
ATOM 726 N N . PRO A 1 94 ? 20.986 0.454 -8.478 1.00 95.06 94 PRO A N 1
ATOM 727 C CA . PRO A 1 94 ? 21.659 0.060 -7.247 1.00 95.06 94 PRO A CA 1
ATOM 728 C C . PRO A 1 94 ? 21.023 -1.185 -6.618 1.00 95.06 94 PRO A C 1
ATOM 730 O O . PRO A 1 94 ? 19.805 -1.272 -6.449 1.00 95.06 94 PRO A O 1
ATOM 733 N N . ARG A 1 95 ? 21.857 -2.135 -6.178 1.00 94.75 95 ARG A N 1
ATOM 734 C CA . ARG A 1 95 ? 21.393 -3.388 -5.555 1.00 94.75 95 ARG A CA 1
ATOM 735 C C . ARG A 1 95 ? 20.449 -3.150 -4.375 1.00 94.75 95 ARG A C 1
ATOM 737 O O . ARG A 1 95 ?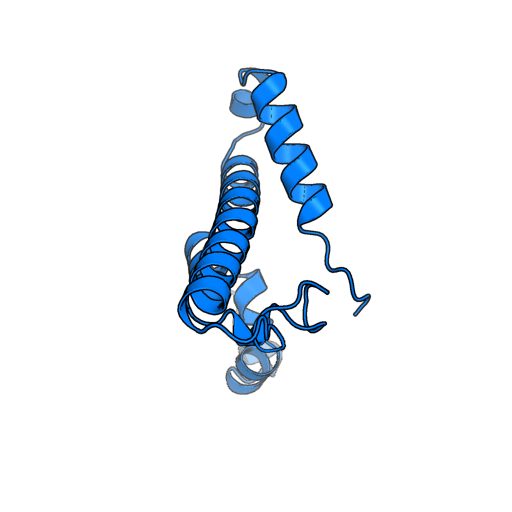 19.486 -3.887 -4.211 1.00 94.75 95 ARG A O 1
ATOM 744 N N . GLU A 1 96 ? 20.737 -2.154 -3.545 1.00 96.00 96 GLU A N 1
ATOM 745 C CA . GLU A 1 96 ? 19.935 -1.830 -2.359 1.00 96.00 96 GLU A CA 1
ATOM 746 C C . GLU A 1 96 ? 18.512 -1.402 -2.731 1.00 96.00 96 GLU A C 1
ATOM 748 O O . GLU A 1 96 ? 17.549 -1.833 -2.098 1.00 96.00 96 GLU A O 1
ATOM 753 N N . GLU A 1 97 ? 18.373 -0.620 -3.801 1.00 93.62 97 GLU A N 1
ATOM 754 C CA . GLU A 1 97 ? 17.083 -0.165 -4.315 1.00 93.62 97 GLU A CA 1
ATOM 755 C C . GLU A 1 97 ? 16.261 -1.335 -4.862 1.00 93.62 97 GLU A C 1
ATOM 757 O O . GLU A 1 97 ? 15.088 -1.477 -4.516 1.00 93.62 97 GLU A O 1
ATOM 762 N N . LEU A 1 98 ? 16.900 -2.223 -5.630 1.00 94.56 98 LEU A N 1
ATOM 763 C CA . LEU A 1 98 ? 16.264 -3.433 -6.150 1.00 94.56 98 LEU A CA 1
ATOM 764 C C . LEU A 1 98 ? 15.820 -4.368 -5.025 1.00 94.56 98 LEU A C 1
ATOM 766 O O . LEU A 1 98 ? 14.695 -4.859 -5.041 1.00 94.56 98 LEU A O 1
ATOM 770 N N . VAL A 1 99 ? 16.678 -4.604 -4.028 1.00 95.94 99 VAL A N 1
ATOM 771 C CA . VAL A 1 99 ? 16.338 -5.445 -2.873 1.00 95.94 99 VAL A CA 1
ATOM 772 C C . VAL A 1 99 ? 15.149 -4.854 -2.125 1.00 95.94 99 VAL A C 1
ATOM 774 O O . VAL A 1 99 ? 14.198 -5.580 -1.845 1.00 95.94 99 VAL A O 1
ATOM 777 N N . ARG A 1 100 ? 15.165 -3.546 -1.848 1.00 96.00 100 ARG A N 1
ATOM 778 C CA . ARG A 1 100 ? 14.056 -2.848 -1.188 1.00 96.00 100 ARG A CA 1
ATOM 779 C C . ARG A 1 100 ? 12.753 -3.027 -1.963 1.00 96.00 100 ARG A C 1
ATOM 781 O O . ARG A 1 100 ? 11.766 -3.466 -1.382 1.00 96.00 100 ARG A O 1
ATOM 788 N N . ALA A 1 101 ? 12.767 -2.776 -3.269 1.00 95.94 101 ALA A N 1
ATOM 789 C CA . ALA A 1 101 ? 11.565 -2.878 -4.084 1.00 95.94 101 ALA A CA 1
ATOM 790 C C . ALA A 1 101 ? 11.049 -4.325 -4.204 1.00 95.94 101 ALA A C 1
ATOM 792 O O . ALA A 1 101 ? 9.845 -4.572 -4.140 1.00 95.94 101 ALA A O 1
ATOM 793 N N . VAL A 1 102 ? 11.950 -5.308 -4.303 1.00 95.69 102 VAL A N 1
ATOM 794 C CA . VAL A 1 102 ? 11.578 -6.731 -4.299 1.00 95.69 102 VAL A CA 1
ATOM 795 C C . VAL A 1 102 ? 10.981 -7.139 -2.952 1.00 95.69 102 VAL A C 1
ATOM 797 O O . VAL A 1 102 ? 10.001 -7.882 -2.928 1.00 95.69 102 VAL A O 1
ATOM 800 N N . MET A 1 103 ? 11.512 -6.653 -1.828 1.00 97.00 103 MET A N 1
ATOM 801 C CA . MET A 1 103 ? 10.908 -6.888 -0.510 1.00 97.00 103 MET A CA 1
ATOM 802 C C . MET A 1 103 ? 9.518 -6.263 -0.409 1.00 97.00 103 MET A C 1
ATOM 804 O O . MET A 1 103 ? 8.602 -6.915 0.091 1.00 97.00 103 MET A O 1
ATOM 808 N N . SER A 1 104 ? 9.318 -5.071 -0.973 1.00 97.00 104 SER A N 1
ATOM 809 C CA . SER A 1 104 ? 7.997 -4.446 -1.045 1.00 97.00 104 SER A CA 1
ATOM 810 C C . SER A 1 104 ? 6.973 -5.315 -1.784 1.00 97.00 104 SER A C 1
ATOM 812 O O . SER A 1 104 ? 5.846 -5.453 -1.314 1.00 97.00 104 SER A O 1
ATOM 814 N N . LEU A 1 105 ? 7.366 -5.999 -2.868 1.00 94.75 105 LEU A N 1
ATOM 815 C CA . LEU A 1 105 ? 6.493 -6.970 -3.548 1.00 94.75 105 LEU A CA 1
ATOM 816 C C . LEU A 1 105 ? 6.114 -8.165 -2.667 1.00 94.75 105 LEU A C 1
ATOM 818 O O . LEU A 1 105 ? 5.007 -8.684 -2.787 1.00 94.75 105 LEU A O 1
ATOM 822 N N . HIS A 1 106 ? 7.017 -8.625 -1.799 1.00 94.69 106 HIS A N 1
ATOM 823 C CA . HIS A 1 106 ? 6.717 -9.731 -0.886 1.00 94.69 106 HIS A CA 1
ATOM 824 C C . HIS A 1 106 ? 5.725 -9.299 0.194 1.00 94.69 106 HIS A C 1
ATOM 826 O O . HIS A 1 106 ? 4.816 -10.058 0.506 1.00 94.69 106 HIS A O 1
ATOM 832 N N . LEU A 1 107 ? 5.872 -8.075 0.706 1.00 94.00 107 LEU A N 1
ATOM 833 C CA . LEU A 1 107 ? 4.980 -7.492 1.710 1.00 94.00 107 LEU A CA 1
ATOM 834 C C . LEU A 1 107 ? 3.603 -7.103 1.155 1.00 94.00 107 LEU A C 1
ATOM 836 O O . LEU A 1 107 ? 2.664 -6.956 1.924 1.00 94.00 107 LEU A O 1
ATOM 840 N N . LEU A 1 108 ? 3.478 -6.913 -0.161 1.00 93.00 108 LEU A N 1
ATOM 841 C CA . LEU A 1 108 ? 2.200 -6.616 -0.814 1.00 93.00 108 LEU A CA 1
ATOM 842 C C . LEU A 1 108 ? 1.356 -7.846 -1.123 1.00 93.00 108 LEU A C 1
ATOM 844 O O . LEU A 1 108 ? 0.211 -7.686 -1.551 1.00 93.00 108 LEU A O 1
ATOM 848 N N . ARG A 1 109 ? 1.904 -9.053 -0.955 1.00 91.75 109 ARG A N 1
ATOM 849 C CA . ARG A 1 109 ? 1.127 -10.271 -1.178 1.00 91.75 109 ARG A CA 1
ATOM 850 C C . ARG A 1 109 ? -0.120 -10.244 -0.288 1.00 91.75 109 ARG A C 1
ATOM 852 O O . ARG A 1 109 ? -0.025 -9.782 0.846 1.00 91.75 109 ARG A O 1
ATOM 859 N N . PRO A 1 110 ? -1.278 -10.674 -0.809 1.00 87.88 110 PRO A N 1
ATOM 860 C CA . PRO A 1 110 ? -2.484 -10.735 -0.003 1.00 87.88 110 PRO A CA 1
ATOM 861 C C . PRO A 1 110 ? -2.274 -11.722 1.148 1.00 87.88 110 PRO A C 1
ATOM 863 O O . PRO A 1 110 ? -1.674 -12.782 0.952 1.00 87.88 110 PRO A O 1
ATOM 866 N N . ASP A 1 111 ? -2.770 -11.366 2.331 1.00 86.75 111 ASP A N 1
ATOM 867 C CA . ASP A 1 111 ? -2.722 -12.243 3.510 1.00 86.75 111 ASP A CA 1
ATOM 868 C C . ASP A 1 111 ? -3.817 -13.318 3.452 1.00 86.75 111 ASP A C 1
ATOM 870 O O . ASP A 1 111 ? -3.727 -14.360 4.100 1.00 86.75 111 ASP A O 1
ATOM 874 N N . VAL A 1 112 ? -4.851 -13.068 2.646 1.00 76.19 112 VAL A N 1
ATOM 875 C CA . VAL A 1 112 ? -5.978 -13.969 2.426 1.00 76.19 112 VAL A CA 1
ATOM 876 C C . VAL A 1 112 ? -5.825 -14.623 1.056 1.00 76.19 112 VAL A C 1
ATOM 878 O O . VAL A 1 112 ? -5.780 -13.942 0.028 1.00 76.19 112 VAL A O 1
ATOM 881 N N . GLU A 1 113 ? -5.741 -15.953 1.032 1.00 63.59 113 GLU A N 1
ATOM 882 C CA . GLU A 1 113 ? -5.824 -16.711 -0.217 1.00 63.59 113 GLU A CA 1
ATOM 883 C C . GLU A 1 113 ? -7.246 -16.574 -0.784 1.00 63.59 113 GLU A C 1
ATOM 885 O O . GLU A 1 113 ? -8.230 -16.817 -0.084 1.00 63.59 113 GLU A O 1
ATOM 890 N N . THR A 1 114 ? -7.339 -16.126 -2.038 1.00 55.72 114 THR A N 1
ATOM 891 C CA . THR A 1 114 ? -8.600 -16.027 -2.795 1.00 55.72 114 THR A CA 1
ATOM 892 C C . THR A 1 114 ? -8.928 -17.335 -3.493 1.00 55.72 114 THR A C 1
ATOM 894 O O . THR A 1 114 ? -7.981 -18.028 -3.931 1.00 55.72 114 THR A O 1
#

pLDDT: mean 85.91, std 13.9, range [41.59, 97.25]

Foldseek 3Di:
DPPPVVVVDDPVVCVVVVVVVVVDPLVVVLVCCLVPVVCCECQNFAPDDQVVDDPVDPVVNVVVNVVVNVLLSVLSVLVNVVVPDDPVVVVVDDPVSVVVSVVSVVVNHGPDDD

Secondary structure (DSSP, 8-state):
---GGGGT--HHHHHHSSGGGGGS-HHHHHHHHHH-GGGTTTTTSS---STT---S-HHHHHHHHHHHHHHHHHHHHHHHHHHH--HHHHHHS-HHHHHHHHHHHHHTS-SS--

Radius of gyration: 17.43 Å; chains: 1; bounding box: 43×28×54 Å